Protein AF-A0A1H3TMF0-F1 (afdb_monomer_lite)

Sequence (67 aa):
MTNWNKKALKARLRADIAFDTAIRPVTADVATRRLEYFNIVTGVDAGTITPEAGAVLFDELAETLAA

Secondary structure (DSSP, 8-state):
-----HHHHHHHHHHHHHHHHSPSS--HHHHHHHHHHHHHHHHHHTTSS-HHHHHHHHHHHHHHHH-

pLDDT: mean 90.3, std 9.72, range [49.66, 97.81]

Radius of gyration: 11.73 Å; chains: 1; bounding box: 31×20×30 Å

Organism: NCBI:txid381665

Structure (mmCIF, N/CA/C/O backbone):
data_AF-A0A1H3TMF0-F1
#
_entry.id   AF-A0A1H3TMF0-F1
#
loop_
_atom_site.group_PDB
_atom_site.id
_atom_site.type_symbol
_atom_site.label_atom_id
_atom_site.label_alt_id
_atom_site.label_comp_id
_atom_site.label_asym_id
_atom_site.label_entity_id
_atom_site.label_seq_id
_atom_site.pdbx_PDB_ins_code
_atom_site.Cartn_x
_atom_site.Cartn_y
_atom_site.Cartn_z
_atom_site.occupancy
_atom_site.B_iso_or_equiv
_atom_site.auth_seq_id
_atom_site.auth_comp_id
_atom_site.auth_asym_id
_atom_site.auth_atom_id
_atom_site.pdbx_PDB_model_num
ATOM 1 N N . MET A 1 1 ? -18.299 -0.015 8.972 1.00 49.66 1 MET A N 1
ATOM 2 C CA . MET A 1 1 ? -17.798 1.371 9.098 1.00 49.66 1 MET A CA 1
ATOM 3 C C . MET A 1 1 ? -16.445 1.411 8.428 1.00 49.66 1 MET A C 1
ATOM 5 O O . MET A 1 1 ? -15.673 0.488 8.635 1.00 49.66 1 MET A O 1
ATOM 9 N N . THR A 1 2 ? -16.181 2.396 7.577 1.00 61.47 2 THR A N 1
ATOM 10 C CA . THR A 1 2 ? -14.859 2.565 6.970 1.00 61.47 2 THR A CA 1
ATOM 11 C C . THR A 1 2 ? -13.872 2.941 8.071 1.00 61.47 2 THR A C 1
ATOM 13 O O . THR A 1 2 ? -13.964 4.029 8.628 1.00 61.47 2 THR A O 1
ATOM 16 N N . ASN A 1 3 ? -12.934 2.040 8.379 1.00 80.94 3 ASN A N 1
ATOM 17 C CA . ASN A 1 3 ? -11.876 2.272 9.370 1.00 80.94 3 ASN A CA 1
ATOM 18 C C . ASN A 1 3 ? -10.921 3.398 8.946 1.00 80.94 3 ASN A C 1
ATOM 20 O O . ASN A 1 3 ? -10.117 3.855 9.737 1.00 80.94 3 ASN A O 1
ATOM 24 N N . TRP A 1 4 ? -11.005 3.868 7.705 1.00 93.00 4 TRP A N 1
ATOM 25 C CA . TRP A 1 4 ? -10.099 4.835 7.104 1.00 93.00 4 TRP A CA 1
ATOM 26 C C . TRP A 1 4 ? -10.230 6.252 7.669 1.00 93.00 4 TRP A C 1
ATOM 28 O O . TRP A 1 4 ? -11.300 6.859 7.636 1.00 93.00 4 TRP A O 1
ATOM 38 N N . ASN A 1 5 ? -9.098 6.837 8.064 1.00 93.75 5 ASN A N 1
ATOM 39 C CA . ASN A 1 5 ? -9.002 8.264 8.356 1.00 93.75 5 ASN A CA 1
ATOM 40 C C . ASN A 1 5 ? -8.603 9.070 7.094 1.00 93.75 5 ASN A C 1
ATOM 42 O O . ASN A 1 5 ? -8.117 8.534 6.092 1.00 93.75 5 ASN A O 1
ATOM 46 N N . LYS A 1 6 ? -8.761 10.399 7.147 1.00 94.69 6 LYS A N 1
ATOM 47 C CA . LYS A 1 6 ? -8.431 11.303 6.027 1.00 94.69 6 LYS A CA 1
ATOM 48 C C . LYS A 1 6 ? -6.960 11.229 5.594 1.00 94.69 6 LYS A C 1
ATOM 50 O O . LYS A 1 6 ? -6.668 11.436 4.418 1.00 94.69 6 LYS A O 1
ATOM 55 N N . LYS A 1 7 ? -6.033 10.977 6.523 1.00 94.62 7 LYS A N 1
ATOM 56 C CA . LYS A 1 7 ? -4.591 10.894 6.239 1.00 94.62 7 LYS A CA 1
ATOM 57 C C . LYS A 1 7 ? -4.281 9.648 5.403 1.00 94.62 7 LYS A C 1
ATOM 59 O O . LYS A 1 7 ? -3.650 9.768 4.359 1.00 94.62 7 LYS A O 1
ATOM 64 N N . ALA A 1 8 ? -4.800 8.496 5.815 1.00 94.50 8 ALA A N 1
ATOM 65 C CA . ALA A 1 8 ? -4.650 7.214 5.140 1.00 94.50 8 ALA A CA 1
ATOM 66 C C . ALA A 1 8 ? -5.218 7.245 3.718 1.00 94.50 8 ALA A C 1
ATOM 68 O O . ALA A 1 8 ? -4.557 6.806 2.784 1.00 94.50 8 ALA A O 1
ATOM 69 N N . LEU A 1 9 ? -6.395 7.853 3.528 1.00 95.75 9 LEU A N 1
ATOM 70 C CA . LEU A 1 9 ? -6.996 8.010 2.198 1.00 95.75 9 LEU A CA 1
ATOM 71 C C . LEU A 1 9 ? -6.132 8.861 1.258 1.00 95.75 9 LEU A C 1
ATOM 73 O O . LEU A 1 9 ? -5.985 8.533 0.084 1.00 95.75 9 LEU A O 1
ATOM 77 N N . LYS A 1 10 ? -5.528 9.941 1.769 1.00 96.50 10 LYS A N 1
ATOM 78 C CA . LYS A 1 10 ? -4.613 10.777 0.980 1.00 96.50 10 LYS A CA 1
ATOM 79 C C . LYS A 1 10 ? -3.323 10.045 0.616 1.00 96.50 10 LYS A C 1
ATOM 81 O O . LYS A 1 10 ? -2.844 10.203 -0.501 1.00 96.50 10 LYS A O 1
ATOM 86 N N . ALA A 1 11 ? -2.749 9.283 1.544 1.00 94.81 11 ALA A N 1
ATOM 87 C CA . ALA A 1 11 ? -1.558 8.478 1.284 1.00 94.81 11 ALA A CA 1
ATOM 88 C C . ALA A 1 11 ? -1.844 7.390 0.240 1.00 94.81 11 ALA A C 1
ATOM 90 O O . ALA A 1 11 ? -1.140 7.287 -0.759 1.00 94.81 11 ALA A O 1
ATOM 91 N N . ARG A 1 12 ? -2.970 6.684 0.392 1.00 95.38 12 ARG A N 1
ATOM 92 C CA . ARG A 1 12 ? -3.446 5.688 -0.571 1.00 95.38 12 ARG A CA 1
ATOM 93 C C . ARG A 1 12 ? -3.593 6.258 -1.985 1.00 95.38 12 ARG A C 1
ATOM 95 O O . ARG A 1 12 ? -3.145 5.623 -2.932 1.00 95.38 12 ARG A O 1
ATOM 102 N N . LEU A 1 13 ? -4.191 7.445 -2.130 1.00 95.44 13 LEU A N 1
ATOM 103 C CA . LEU A 1 13 ? -4.332 8.111 -3.432 1.00 95.44 13 LEU A CA 1
ATOM 104 C C . LEU A 1 13 ? -2.971 8.466 -4.052 1.00 95.44 13 LEU A C 1
ATOM 106 O O . LEU A 1 13 ? -2.792 8.320 -5.255 1.00 95.44 13 LEU A O 1
ATOM 110 N N . ARG A 1 14 ? -2.005 8.918 -3.243 1.00 94.44 14 ARG A N 1
ATOM 111 C CA . ARG A 1 14 ? -0.645 9.218 -3.722 1.00 94.44 14 ARG A CA 1
ATOM 112 C C . ARG A 1 14 ? 0.062 7.964 -4.241 1.00 94.44 14 ARG A C 1
ATOM 114 O O . ARG A 1 14 ? 0.651 8.022 -5.314 1.00 94.44 14 ARG A O 1
ATOM 121 N N . ALA A 1 15 ? -0.042 6.845 -3.524 1.00 92.88 15 ALA A N 1
ATOM 122 C CA . ALA A 1 15 ? 0.516 5.568 -3.966 1.00 92.88 15 ALA A CA 1
ATOM 123 C C . ALA A 1 15 ? -0.134 5.064 -5.267 1.00 92.88 15 ALA A C 1
ATOM 125 O O . ALA A 1 15 ? 0.565 4.585 -6.153 1.00 92.88 15 ALA A O 1
ATOM 126 N N . ASP A 1 16 ? -1.453 5.221 -5.408 1.00 92.81 16 ASP A N 1
ATOM 127 C CA . ASP A 1 16 ? -2.190 4.845 -6.624 1.00 92.81 16 ASP A CA 1
ATOM 128 C C . ASP A 1 16 ? -1.702 5.639 -7.850 1.00 92.81 16 ASP A C 1
ATOM 130 O O . ASP A 1 16 ? -1.322 5.064 -8.868 1.00 92.81 16 ASP A O 1
ATOM 134 N N . ILE A 1 17 ? -1.567 6.964 -7.701 1.00 92.25 17 ILE A N 1
ATOM 135 C CA . ILE A 1 17 ? -0.989 7.835 -8.736 1.00 92.25 17 ILE A CA 1
ATOM 136 C C . ILE A 1 17 ? 0.448 7.412 -9.071 1.00 92.25 17 ILE A C 1
ATOM 138 O O . ILE A 1 17 ? 0.811 7.360 -10.245 1.00 92.25 17 ILE A O 1
ATOM 142 N N . ALA A 1 18 ? 1.266 7.073 -8.068 1.00 90.25 18 ALA A N 1
ATOM 143 C CA . ALA A 1 18 ? 2.634 6.617 -8.300 1.00 90.25 18 ALA A CA 1
ATOM 144 C C . ALA A 1 18 ? 2.665 5.355 -9.183 1.00 90.25 18 ALA A C 1
ATOM 146 O O . ALA A 1 18 ? 3.434 5.306 -10.141 1.00 90.25 18 ALA A O 1
ATOM 147 N N . PHE A 1 19 ? 1.775 4.384 -8.949 1.00 89.62 19 PHE A N 1
ATOM 148 C CA . PHE A 1 19 ? 1.653 3.196 -9.802 1.00 89.62 19 PHE A CA 1
ATOM 149 C C . PHE A 1 19 ? 1.204 3.492 -11.232 1.00 89.62 19 PHE A C 1
ATOM 151 O O . PHE A 1 19 ? 1.650 2.797 -12.147 1.00 89.62 19 PHE A O 1
ATOM 158 N N . ASP A 1 20 ? 0.324 4.470 -11.430 1.00 87.00 20 ASP A N 1
ATOM 159 C CA . ASP A 1 20 ? -0.122 4.875 -12.766 1.00 87.00 20 ASP A CA 1
ATOM 160 C C . ASP A 1 20 ? 0.980 5.608 -13.542 1.00 87.00 20 ASP A C 1
ATOM 162 O O . ASP A 1 20 ? 1.070 5.489 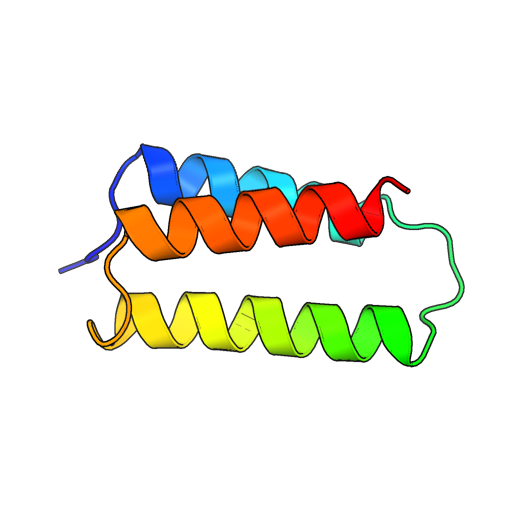-14.766 1.00 87.00 20 ASP A O 1
ATOM 166 N N . THR A 1 21 ? 1.837 6.344 -12.830 1.00 86.00 21 THR A N 1
ATOM 167 C CA . THR A 1 21 ? 2.954 7.098 -13.420 1.00 86.00 21 THR A CA 1
ATOM 168 C C . THR A 1 21 ? 4.251 6.299 -13.563 1.00 86.00 21 THR A C 1
ATOM 170 O O . THR A 1 21 ? 5.119 6.705 -14.337 1.00 86.00 21 THR A O 1
ATOM 173 N N . ALA A 1 22 ? 4.389 5.165 -12.867 1.00 78.44 22 ALA A N 1
ATOM 174 C CA . ALA A 1 22 ? 5.564 4.303 -12.956 1.00 78.44 22 ALA A CA 1
ATOM 175 C C . ALA A 1 22 ? 5.779 3.819 -14.407 1.00 78.44 22 ALA A C 1
ATOM 177 O O . ALA A 1 22 ? 4.876 3.282 -15.056 1.00 78.44 22 ALA A O 1
ATOM 178 N N . ILE A 1 23 ? 6.988 4.042 -14.934 1.00 67.31 23 ILE A N 1
ATOM 179 C CA . ILE A 1 23 ? 7.342 3.815 -16.342 1.00 67.31 23 ILE A CA 1
ATOM 180 C C . ILE A 1 23 ? 7.170 2.333 -16.718 1.00 67.31 23 ILE A C 1
ATOM 182 O O . ILE A 1 23 ? 7.591 1.431 -15.998 1.00 67.31 23 ILE A O 1
ATOM 186 N N . ARG A 1 24 ? 6.561 2.079 -17.884 1.00 71.06 24 ARG A N 1
ATOM 187 C CA . ARG A 1 24 ? 6.408 0.734 -18.466 1.00 71.06 24 ARG A CA 1
ATOM 188 C C . ARG A 1 24 ? 7.760 0.195 -18.959 1.00 71.06 24 ARG A C 1
ATOM 190 O O . ARG A 1 24 ? 8.531 0.971 -19.520 1.00 71.06 24 ARG A O 1
ATOM 197 N N . PRO A 1 25 ? 8.012 -1.125 -18.886 1.00 73.69 25 PRO A N 1
ATOM 198 C CA . PRO A 1 25 ? 7.055 -2.214 -18.644 1.00 73.69 25 PRO A CA 1
ATOM 199 C C . PRO A 1 25 ? 6.787 -2.518 -17.161 1.00 73.69 25 PRO A C 1
ATOM 201 O O . PRO A 1 25 ? 7.587 -2.192 -16.295 1.00 73.69 25 PRO A O 1
ATOM 204 N N . VAL A 1 26 ? 5.669 -3.200 -16.877 1.00 77.25 26 VAL A N 1
ATOM 205 C CA . VAL A 1 26 ? 5.401 -3.767 -15.543 1.00 77.25 26 VAL A CA 1
ATOM 206 C C . VAL A 1 26 ? 6.433 -4.861 -15.272 1.00 77.25 26 VAL A C 1
ATOM 208 O O . VAL A 1 26 ? 6.374 -5.936 -15.867 1.00 77.25 26 VAL A O 1
ATOM 211 N N . THR A 1 27 ? 7.396 -4.569 -14.403 1.00 86.25 27 THR A N 1
ATOM 212 C CA . THR A 1 27 ? 8.412 -5.524 -13.949 1.00 86.25 27 THR A CA 1
ATOM 213 C C . THR A 1 27 ? 7.889 -6.364 -12.781 1.00 86.25 27 THR A C 1
ATOM 215 O O . THR A 1 27 ? 6.862 -6.044 -12.174 1.00 86.25 27 THR A O 1
ATOM 218 N N . ALA A 1 28 ? 8.602 -7.443 -12.439 1.00 88.12 28 ALA A N 1
ATOM 219 C CA . ALA A 1 28 ? 8.296 -8.252 -11.257 1.00 88.12 28 ALA A CA 1
ATOM 220 C C . ALA A 1 28 ? 8.297 -7.414 -9.961 1.00 88.12 28 ALA A C 1
ATOM 222 O O . ALA A 1 28 ? 7.458 -7.630 -9.086 1.00 88.12 28 ALA A O 1
ATOM 223 N N . ASP A 1 29 ? 9.165 -6.403 -9.879 1.00 87.88 29 ASP A N 1
ATOM 224 C CA . ASP A 1 29 ? 9.239 -5.489 -8.734 1.00 87.88 29 ASP A CA 1
ATOM 225 C C . ASP A 1 29 ? 7.973 -4.633 -8.618 1.00 87.88 29 ASP A C 1
ATOM 227 O O . ASP A 1 29 ? 7.376 -4.531 -7.546 1.00 87.88 29 ASP A O 1
ATOM 231 N N . VAL A 1 30 ? 7.490 -4.078 -9.736 1.00 87.44 30 VAL A N 1
ATOM 232 C CA . VAL A 1 30 ? 6.236 -3.305 -9.764 1.00 87.44 30 VAL A CA 1
ATOM 233 C C . VAL A 1 30 ? 5.038 -4.191 -9.412 1.00 87.44 30 VAL A C 1
ATOM 235 O O . VAL A 1 30 ? 4.145 -3.759 -8.683 1.00 87.44 30 VAL A O 1
ATOM 238 N N . ALA A 1 31 ? 5.014 -5.441 -9.886 1.00 89.50 31 ALA A N 1
ATOM 239 C CA . ALA A 1 31 ? 3.969 -6.399 -9.526 1.00 89.50 31 ALA A CA 1
ATOM 240 C C . ALA A 1 31 ? 3.981 -6.731 -8.021 1.00 89.50 31 ALA A C 1
ATOM 242 O O . ALA A 1 31 ? 2.921 -6.776 -7.396 1.00 89.50 31 ALA A O 1
ATOM 243 N N . THR A 1 32 ? 5.169 -6.891 -7.433 1.00 93.00 32 THR A N 1
ATOM 244 C CA . THR A 1 32 ? 5.347 -7.138 -5.992 1.00 93.00 32 THR A CA 1
ATOM 245 C C . THR A 1 32 ? 4.8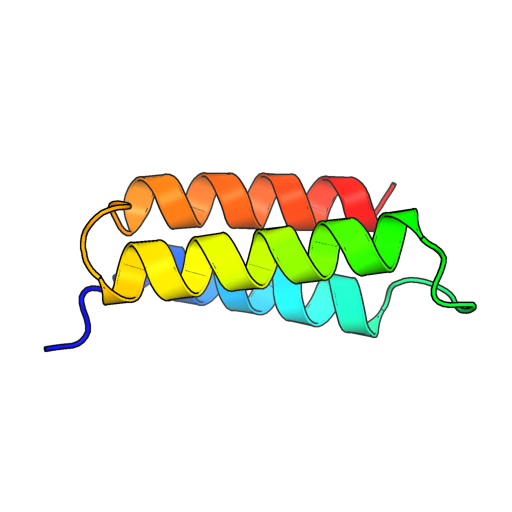28 -5.963 -5.167 1.00 93.00 32 THR A C 1
ATOM 247 O O . THR A 1 32 ? 4.001 -6.150 -4.277 1.00 93.00 32 THR A O 1
ATOM 250 N N . ARG A 1 33 ? 5.185 -4.733 -5.543 1.00 92.38 33 ARG A N 1
ATOM 251 C CA . ARG A 1 33 ? 4.687 -3.512 -4.890 1.00 92.38 33 ARG A CA 1
ATOM 252 C C . ARG A 1 33 ? 3.164 -3.367 -4.995 1.00 92.38 33 ARG A C 1
ATOM 254 O O . ARG A 1 33 ? 2.516 -2.924 -4.050 1.00 92.38 33 ARG A O 1
ATOM 261 N N . ARG A 1 34 ? 2.546 -3.772 -6.114 1.00 92.12 34 ARG A N 1
ATOM 262 C CA . ARG A 1 34 ? 1.072 -3.791 -6.238 1.00 92.12 34 ARG A CA 1
ATOM 263 C C . ARG A 1 34 ? 0.419 -4.789 -5.279 1.00 92.12 34 ARG A C 1
ATOM 265 O O . ARG A 1 34 ? -0.660 -4.510 -4.756 1.00 92.12 34 ARG A O 1
ATOM 272 N N . LEU A 1 35 ? 1.059 -5.932 -5.031 1.00 95.12 35 LEU A N 1
ATOM 273 C CA . LEU A 1 35 ? 0.592 -6.884 -4.024 1.00 95.12 35 LEU A CA 1
ATOM 274 C C . LEU A 1 35 ? 0.711 -6.297 -2.609 1.00 95.12 35 LEU A C 1
ATOM 276 O O . LEU A 1 35 ? -0.218 -6.429 -1.815 1.00 95.12 35 LEU A O 1
ATOM 280 N N . GLU A 1 36 ? 1.801 -5.590 -2.310 1.00 96.38 36 GLU A N 1
ATOM 281 C CA . GLU A 1 36 ? 1.968 -4.870 -1.041 1.00 96.38 36 GLU A CA 1
ATOM 282 C C . GLU A 1 36 ? 0.875 -3.813 -0.837 1.00 96.38 36 GLU A C 1
ATOM 284 O O . GLU A 1 36 ? 0.230 -3.803 0.211 1.00 96.38 36 GLU A O 1
ATOM 289 N N . TYR A 1 37 ? 0.576 -2.999 -1.858 1.00 96.44 37 TYR A N 1
ATOM 290 C CA . TYR A 1 37 ? -0.546 -2.051 -1.829 1.00 96.44 37 TYR A CA 1
ATOM 291 C C . TYR A 1 37 ? -1.861 -2.737 -1.436 1.00 96.44 37 TYR A C 1
ATOM 293 O O . TYR A 1 37 ? -2.579 -2.271 -0.547 1.00 96.44 37 TYR A O 1
ATOM 301 N N . PHE A 1 38 ? -2.178 -3.861 -2.086 1.00 96.62 38 PHE A N 1
ATOM 302 C CA . PHE A 1 38 ? -3.392 -4.626 -1.811 1.00 96.62 38 PHE A CA 1
ATOM 303 C C . PHE A 1 38 ? -3.430 -5.156 -0.369 1.00 96.62 38 PHE A C 1
ATOM 305 O O . PHE A 1 38 ? -4.463 -5.061 0.301 1.00 96.62 38 PHE A O 1
ATOM 312 N N . ASN A 1 39 ? -2.306 -5.659 0.140 1.00 97.81 39 ASN A N 1
ATOM 313 C CA . ASN A 1 39 ? -2.193 -6.147 1.515 1.00 97.81 39 ASN A CA 1
ATOM 314 C C . ASN A 1 39 ? -2.408 -5.026 2.544 1.00 97.81 39 ASN A C 1
ATOM 316 O O . ASN A 1 39 ? -3.054 -5.248 3.567 1.00 97.81 39 ASN A O 1
ATOM 320 N N . ILE A 1 40 ? -1.941 -3.805 2.262 1.00 97.12 40 ILE A N 1
ATOM 321 C CA . ILE A 1 40 ? -2.186 -2.648 3.134 1.00 97.12 40 ILE A CA 1
ATOM 322 C C . ILE A 1 40 ? -3.680 -2.303 3.151 1.00 97.12 40 ILE A C 1
ATOM 324 O O . ILE A 1 40 ? -4.257 -2.128 4.224 1.00 97.12 40 ILE A O 1
ATOM 328 N N . VAL A 1 41 ? -4.330 -2.235 1.980 1.00 96.31 41 VAL A N 1
ATOM 329 C CA . VAL A 1 41 ? -5.772 -1.932 1.884 1.00 96.31 41 VAL A CA 1
ATOM 330 C C . VAL A 1 41 ? -6.598 -2.956 2.654 1.00 96.31 41 VAL A C 1
ATOM 332 O O . VAL A 1 41 ? -7.394 -2.582 3.515 1.00 96.31 41 VAL A O 1
ATOM 335 N N . THR A 1 42 ? -6.377 -4.241 2.379 1.00 96.44 42 THR A N 1
ATOM 336 C CA . THR A 1 42 ? -7.121 -5.325 3.030 1.00 96.44 42 THR A CA 1
ATOM 337 C C . THR A 1 42 ? -6.851 -5.388 4.531 1.00 96.44 42 THR A C 1
ATOM 339 O O . THR A 1 42 ? -7.775 -5.649 5.298 1.00 9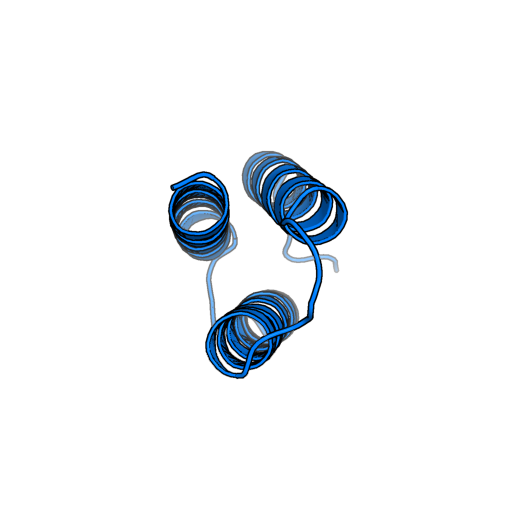6.44 42 THR A O 1
ATOM 342 N N . GLY A 1 43 ? -5.629 -5.079 4.974 1.00 96.75 43 GLY A N 1
ATOM 343 C CA . GLY A 1 43 ? -5.295 -5.006 6.393 1.00 96.75 43 GLY A CA 1
ATOM 344 C C . GLY A 1 43 ? -6.006 -3.865 7.127 1.00 96.75 43 GLY A C 1
ATOM 345 O O . GLY A 1 43 ? -6.503 -4.060 8.236 1.00 96.75 43 GLY A O 1
ATOM 346 N N . VAL A 1 44 ? -6.125 -2.686 6.508 1.00 96.06 44 VAL A N 1
ATOM 347 C CA . VAL A 1 44 ? -6.883 -1.564 7.096 1.00 96.06 44 VAL A CA 1
ATOM 348 C C . VAL A 1 44 ? -8.385 -1.866 7.122 1.00 96.06 44 VAL A C 1
ATOM 350 O O . VAL A 1 44 ? -9.056 -1.604 8.125 1.00 96.06 44 VAL A O 1
ATOM 353 N N . ASP A 1 45 ? -8.917 -2.474 6.060 1.00 94.44 45 ASP A N 1
ATOM 354 C CA . ASP A 1 45 ? -10.325 -2.883 5.996 1.00 94.44 45 ASP A CA 1
ATOM 355 C C . ASP A 1 45 ? -10.661 -3.953 7.046 1.00 94.44 45 ASP A C 1
ATOM 357 O O . ASP A 1 45 ? -11.701 -3.871 7.702 1.00 94.44 45 ASP A O 1
ATOM 361 N N . ALA A 1 46 ? -9.756 -4.910 7.269 1.00 95.00 46 ALA A N 1
ATOM 362 C CA . ALA A 1 46 ? -9.884 -5.932 8.307 1.00 95.00 46 ALA A CA 1
ATOM 363 C C . ALA A 1 46 ? -9.613 -5.404 9.730 1.00 95.00 46 ALA A C 1
ATOM 365 O O . ALA A 1 46 ? -9.863 -6.113 10.703 1.00 95.00 46 ALA A O 1
ATOM 366 N N . GLY A 1 47 ? -9.091 -4.180 9.868 1.00 95.06 47 GLY A N 1
ATOM 367 C CA . GLY A 1 47 ? -8.694 -3.597 11.151 1.00 95.06 47 GLY A CA 1
ATOM 368 C C . GLY A 1 47 ? -7.423 -4.207 11.754 1.00 95.06 47 GLY A C 1
ATOM 369 O O . GLY A 1 47 ? -7.124 -3.954 12.919 1.00 95.06 47 GLY A O 1
ATOM 370 N N . THR A 1 48 ? -6.670 -5.000 10.987 1.00 96.56 48 THR A N 1
ATOM 371 C CA . THR A 1 48 ? -5.371 -5.559 11.401 1.00 96.56 48 THR A CA 1
ATOM 372 C C . THR A 1 48 ? -4.235 -4.550 11.244 1.00 96.56 48 THR A C 1
ATOM 374 O O . THR A 1 48 ? -3.227 -4.648 11.940 1.00 96.56 48 THR A O 1
ATOM 377 N N . ILE A 1 49 ? -4.409 -3.553 10.370 1.00 96.19 49 ILE A N 1
ATOM 378 C CA . ILE A 1 49 ? -3.520 -2.400 10.212 1.00 96.19 49 ILE A CA 1
ATOM 379 C C . ILE A 1 49 ? -4.295 -1.149 10.614 1.00 96.19 49 ILE A C 1
ATOM 381 O O . ILE A 1 49 ? -5.399 -0.901 10.125 1.00 96.19 49 ILE A O 1
ATOM 385 N N . THR A 1 50 ? -3.722 -0.332 11.499 1.00 96.44 50 THR A N 1
ATOM 386 C CA . THR A 1 50 ? -4.341 0.956 11.819 1.00 96.44 50 THR A CA 1
ATOM 387 C C . THR A 1 50 ? -4.239 1.894 10.614 1.00 96.44 50 THR A C 1
ATOM 389 O O . THR A 1 50 ? -3.251 1.855 9.877 1.00 96.44 50 THR A O 1
ATOM 392 N N . PRO A 1 51 ? -5.211 2.789 10.396 1.00 96.62 51 PRO A N 1
ATOM 393 C CA . PRO A 1 51 ? -5.154 3.745 9.292 1.00 96.62 51 PRO A CA 1
ATOM 394 C C . PRO A 1 51 ? -3.881 4.599 9.305 1.00 96.62 51 PRO A C 1
ATOM 396 O O . PRO A 1 51 ? -3.342 4.934 8.255 1.00 96.62 51 PRO A O 1
ATOM 399 N N . GLU A 1 52 ? -3.378 4.954 10.487 1.00 96.19 52 GLU A N 1
ATOM 400 C CA . GLU A 1 52 ? -2.142 5.713 10.658 1.00 96.19 52 GLU A CA 1
ATOM 401 C C . GLU A 1 52 ? -0.920 4.929 10.178 1.00 96.19 52 GLU A C 1
ATOM 403 O O . GLU A 1 52 ? -0.093 5.502 9.470 1.00 96.19 52 GLU A O 1
ATOM 408 N N . ALA A 1 53 ? -0.829 3.637 10.513 1.00 97.06 53 ALA A N 1
ATOM 409 C CA . ALA A 1 53 ? 0.230 2.760 10.020 1.00 97.06 53 ALA A CA 1
ATOM 410 C C . ALA A 1 53 ? 0.108 2.552 8.504 1.00 97.06 53 ALA A C 1
ATOM 412 O O . ALA A 1 53 ? 1.090 2.701 7.783 1.00 97.06 53 ALA A O 1
ATOM 413 N N . GLY A 1 54 ? -1.108 2.317 8.002 1.00 96.75 54 GLY A N 1
ATOM 414 C CA . GLY A 1 54 ? -1.365 2.206 6.566 1.00 96.75 54 GLY A CA 1
ATOM 415 C C . GLY A 1 54 ? -0.937 3.458 5.797 1.00 96.75 54 GLY A C 1
ATOM 416 O O . GLY A 1 54 ? -0.357 3.349 4.723 1.00 96.75 54 GLY A O 1
ATOM 417 N N . ALA A 1 55 ? -1.151 4.652 6.361 1.00 97.69 55 ALA A N 1
ATOM 418 C CA . ALA A 1 55 ? -0.704 5.902 5.750 1.00 97.69 55 ALA A CA 1
ATOM 419 C C . ALA A 1 55 ? 0.823 5.976 5.580 1.00 97.69 55 ALA A C 1
ATOM 421 O O . ALA A 1 55 ? 1.279 6.480 4.561 1.00 97.69 55 ALA A O 1
ATOM 422 N N . VAL A 1 56 ? 1.591 5.489 6.561 1.00 97.62 56 VAL A N 1
ATOM 423 C CA . VAL A 1 56 ? 3.061 5.439 6.478 1.00 97.62 56 VAL A CA 1
ATOM 424 C C . VAL A 1 56 ? 3.490 4.459 5.388 1.00 97.62 56 VAL A C 1
ATOM 426 O O . VAL A 1 56 ? 4.253 4.835 4.509 1.00 97.62 56 VAL A O 1
ATOM 429 N N . LEU A 1 57 ? 2.910 3.256 5.379 1.00 97.69 57 LEU A N 1
ATOM 430 C CA . LEU A 1 57 ? 3.233 2.220 4.394 1.00 97.69 57 LEU A CA 1
ATOM 431 C C . LEU A 1 57 ? 2.920 2.657 2.953 1.00 97.69 57 LEU A C 1
ATOM 433 O O . LEU A 1 57 ? 3.683 2.364 2.039 1.00 97.69 57 LEU A O 1
ATOM 437 N N . PHE A 1 58 ? 1.819 3.384 2.725 1.00 97.62 58 PHE A N 1
ATOM 438 C CA . PHE A 1 58 ? 1.531 3.941 1.398 1.00 97.62 58 PHE A CA 1
ATOM 439 C C . PHE A 1 58 ? 2.521 5.028 0.979 1.00 97.62 58 PHE A C 1
ATOM 441 O O . PHE A 1 58 ? 2.858 5.099 -0.201 1.00 97.62 58 PHE A O 1
ATOM 448 N N . ASP A 1 59 ? 2.956 5.879 1.911 1.00 95.94 59 ASP A N 1
ATOM 449 C CA . ASP A 1 59 ? 3.925 6.933 1.607 1.00 95.94 59 ASP A CA 1
ATOM 450 C C . ASP A 1 59 ? 5.293 6.313 1.253 1.00 95.94 59 ASP A C 1
ATOM 452 O O . ASP A 1 59 ? 5.861 6.671 0.224 1.00 95.94 59 ASP A O 1
ATOM 456 N N . GLU A 1 60 ? 5.748 5.295 1.99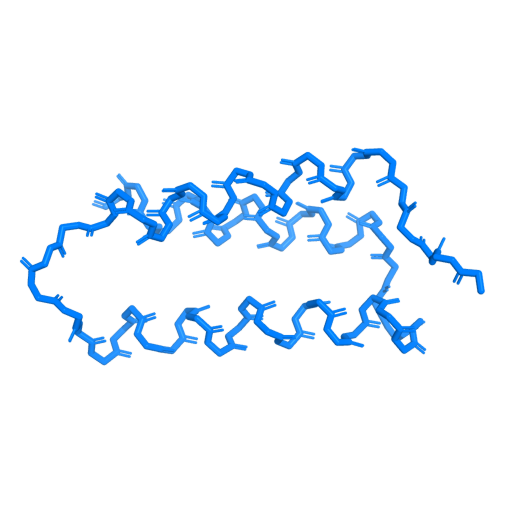5 1.00 95.31 60 GLU A N 1
ATOM 457 C CA . GLU A 1 60 ? 6.946 4.503 1.657 1.00 95.31 60 GLU A CA 1
ATOM 458 C C . GLU A 1 60 ? 6.822 3.851 0.273 1.00 95.31 60 GLU A C 1
ATOM 460 O O . GLU A 1 60 ? 7.720 3.956 -0.565 1.00 95.31 60 GLU A O 1
ATOM 465 N N . LEU A 1 61 ? 5.677 3.221 -0.009 1.00 94.12 61 LEU A N 1
ATOM 466 C CA . LEU A 1 61 ? 5.433 2.568 -1.291 1.00 94.12 61 LEU A CA 1
ATOM 467 C C . LEU A 1 61 ? 5.497 3.565 -2.456 1.00 94.12 61 LEU A C 1
ATOM 469 O O . LEU A 1 61 ? 6.121 3.275 -3.477 1.00 94.12 61 LEU A O 1
ATOM 473 N N . ALA A 1 62 ? 4.893 4.744 -2.292 1.00 92.62 62 ALA A N 1
ATOM 474 C CA . ALA A 1 62 ? 4.929 5.808 -3.289 1.00 92.62 62 ALA A CA 1
ATOM 475 C C . ALA A 1 62 ? 6.362 6.306 -3.547 1.00 92.62 62 ALA A C 1
ATOM 477 O O . ALA A 1 62 ? 6.741 6.485 -4.704 1.00 92.62 62 ALA A O 1
ATOM 478 N N . GLU A 1 63 ? 7.173 6.477 -2.498 1.00 91.12 63 GLU A N 1
ATOM 479 C CA . GLU A 1 63 ? 8.583 6.869 -2.622 1.00 91.12 63 GLU A CA 1
ATOM 480 C C . GLU A 1 63 ? 9.399 5.826 -3.397 1.00 91.12 63 GLU A C 1
ATOM 482 O O . GLU A 1 63 ? 10.167 6.188 -4.287 1.00 91.12 63 GLU A O 1
ATOM 487 N N . THR A 1 64 ? 9.180 4.529 -3.145 1.00 89.00 64 THR A N 1
ATOM 488 C CA . THR A 1 64 ? 9.907 3.462 -3.861 1.00 89.00 64 THR A CA 1
ATOM 489 C C . THR A 1 64 ? 9.596 3.391 -5.359 1.00 89.00 64 THR A C 1
ATOM 491 O O . THR A 1 64 ? 10.384 2.834 -6.124 1.00 89.00 64 THR A O 1
ATOM 494 N N . LEU A 1 65 ? 8.436 3.902 -5.779 1.00 85.19 65 LEU A N 1
ATOM 495 C CA . LEU A 1 65 ? 7.986 3.930 -7.174 1.00 85.19 65 LEU A CA 1
ATOM 496 C C . LEU A 1 65 ? 8.429 5.197 -7.915 1.00 85.19 65 LEU A C 1
ATOM 498 O O . LEU A 1 65 ? 8.430 5.201 -9.143 1.00 85.19 65 LEU A O 1
ATOM 502 N N . ALA A 1 66 ? 8.765 6.258 -7.178 1.00 77.44 66 ALA A N 1
ATOM 503 C CA . ALA A 1 66 ? 9.262 7.518 -7.721 1.00 77.44 66 ALA A CA 1
ATOM 504 C C . ALA A 1 66 ? 10.794 7.546 -7.907 1.00 77.44 66 ALA A C 1
ATOM 506 O O . ALA A 1 66 ? 11.296 8.459 -8.566 1.00 77.44 66 ALA A O 1
ATOM 507 N N . ALA A 1 67 ? 11.512 6.587 -7.311 1.00 63.16 67 ALA A N 1
ATOM 508 C CA . ALA A 1 67 ? 12.958 6.382 -7.439 1.00 63.16 67 ALA A CA 1
ATOM 509 C C . ALA A 1 67 ? 13.309 5.513 -8.656 1.00 63.16 67 ALA A C 1
ATOM 511 O O . ALA A 1 67 ? 14.321 5.836 -9.318 1.00 63.16 67 ALA A O 1
#

Foldseek 3Di:
DQLADPLLVVLLVLLVVLLVPQDDDCDPVSVVLVVVSVVLVVCSRVVVAHSVRNSVSSNVSSVVSVD

=== Feature glossary ===
Key to the feature types in this record:

pLDDT. pLDDT is the predicted lDDT-Cα score: AlphaFold's confidence that the local environment of each residue (all inter-atomic distances within 15 Å) is correctly placed. It is a per-residue number between 0 and 100, with higher meaning more reliable.

Radius of gyration, Cα contacts, bounding box. The geometric summary reports three shape descriptors. Rg (radius of gyration) measures how spread out the Cα atoms are about their centre of mass; compact globular proteins have small Rg, elongated or unfolded ones large. Cα contacts (<8 Å, |i−j|>4) count long-range residue pairs in spatial proximity — high for tightly packed folds, near zero for rods or random coil. The bounding-box extents give the protein's footprint along x, y, z in Å.

Backbone torsions (φ/ψ). Backbone dihedral angles. Every residue except chain termini has a φ (preceding-C → N → Cα → C) and a ψ (N → Cα → C → next-N). They are reported in degrees following the IUPAC sign convention. Secondary structure is essentially a statement about which (φ, ψ) basin each residue occupies.

Contact-map, Ramachandran, and PAE plots. Plot images: a contact map (which residues are close in 3D, as an N×N binary image), a Ramachandran scatter (backbone torsion angles, revealing secondary-structure composition at a glance), and — for AlphaFold structures — a PAE heatmap (pairwise prediction confidence).

Predicted aligned error. Predicted Aligned Error (PAE) is an AlphaFold confidence matrix: entry (i, j) is the expected error in the position of residue j, in ångströms, when the prediction is superimposed on the true structure at residue i. Low PAE within a block of residues means that block is internally rigid and well-predicted; high PAE between two blocks means their relative placement is uncertain even if each block individually is confident.

Secondary structure (3-state, P-SEA). Three-state secondary structure (P-SEA) collapses the eight DSSP classes into helix (a), strand (b), and coil (c). P-SEA assigns these from Cα geometry alone — distances and angles — without requiring backbone oxygens, so it works on any Cα trace.

Solvent-accessible surface area. Solvent-accessible surface area (SASA) is the area in Å² traced out by the centre of a 1.4 Å probe sphere (a water molecule) rolled over the protein's van der Waals surface (Shrake–Rupley / Lee–Richards construction). Buried residues have near-zero SASA; fully exposed residues can exceed 200 Å². The total SASA scales roughly with the number of surface residues.

Foldseek 3Di. The Foldseek 3Di string encodes local tertiary geometry as a 20-letter alphabet — one character per residue — derived from the relative positions of nearby Cα atoms. Unlike the amino-acid sequence, 3Di is a direct function of the 3D structure, so two proteins with the same fold have similar 3Di strings even at low sequence identity.

B-factor. For experimental (PDB) structures, the B-factor (temperature factor) quantifies the positional spread of each atom in the crystal — a combination of thermal vibration and static disorder — in units of Å². High B-factors mark flexible loops or poorly resolved regions; low B-factors mark the rigid, well-ordered core.

mmCIF coordinates. The mmCIF block holds the 3D Cartesian coordinates of each backbone atom (N, Cα, C, O) in ångströms. mmCIF is the PDB's canonical archive format — a tagged-loop text representation of the atomic model.

InterPro / GO / CATH / organism. Functional annotations link the protein to curated databases. InterPro entries identify conserved domains and families by matching the sequence against member-database signatures (Pfam, PROSITE, CDD, …). Gene Ontology (GO) terms describe molecular function, biological process, and cellular component in a controlled vocabulary. CATH places the structure in a hierarchical fold classification (Class/Architecture/Topology/Homologous-superfamily). The organism is the source species.

Rendered structure images. Structure images are PyMOL renders from six orthogonal camera directions. Cartoon representation draws helices as coils and strands as arrows; sticks shows the backbone as bonds; surface shows the solvent-excluded envelope. Rainbow coloring maps sequence position to hue (blue→red, N→C); chain coloring assigns a distinct color per polypeptide.

Sequence. This is the polypeptide sequence — one letter per residue, N-terminus first. Length ranges from a few dozen residues for small domains to over a thousand for large multi-domain proteins.

Secondary structure (8-st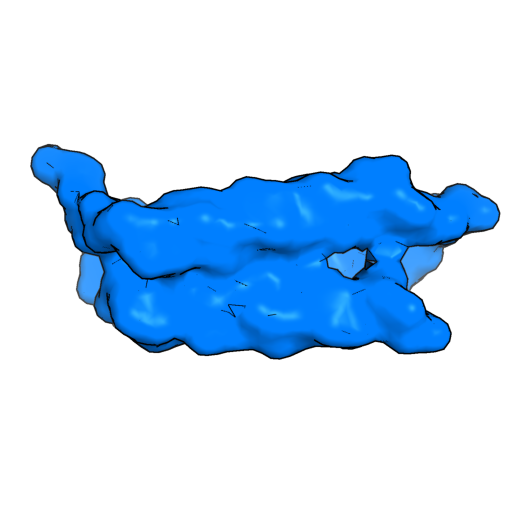ate, DSSP). The SS8 string is DSSP's per-residue secondary-structure call. α-helix (H) means an i→i+4 H-bond ladder; β-strand (E) means the residue participates 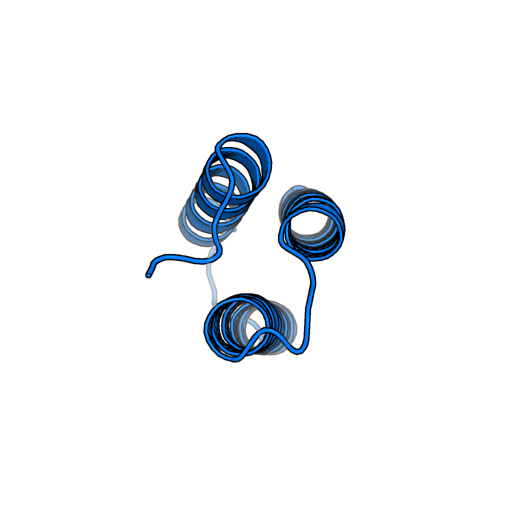in a β-sheet; 3₁₀ (G) and π (I) are tighter and wider helices; T/S are turns/bends; '-' is loop.

Nearest PDB structures. Structural nearest neighbors (via Foldseek easy-search vs the PDB). Reported per hit: target PDB id, E-value, and alignment TM-score. A TM-score above ~0.5 is the conventional threshold for 'same fold'.